Protein AF-A0A6J0W3C4-F1 (afdb_monomer_lite)

Radius of gyration: 11.56 Å; chains: 1; bounding box: 32×23×26 Å

Secondary structure (DSSP, 8-state):
-HHHHHHHHHHHHHHHHHHHHHH--TT-HHHHHHHHHHHHHTT-HHHHHHHHHHHHHHHHHH-

pLDDT: mean 92.71, std 10.71, range [54.28, 98.56]

Foldseek 3Di:
DLVVLQVQLLVLLVVLVVVCVVVPDDPCPVVSLVRSCVRQCVSDDSSNVNSVVVVVVVVVVVD

Sequence (63 aa):
LLHVLCFPGAKDMWRAYSDMREAGYIGADKYFHARGNYDAAQRGPGGVWAAKVISDAREGIQR

Structure (mmCIF, N/CA/C/O backbone):
data_AF-A0A6J0W3C4-F1
#
_entry.id   AF-A0A6J0W3C4-F1
#
loop_
_atom_site.group_PDB
_atom_site.id
_atom_site.type_symbol
_atom_site.label_atom_id
_atom_site.label_alt_id
_atom_site.label_comp_id
_atom_site.label_asym_id
_atom_site.label_entity_id
_atom_site.label_seq_id
_atom_site.pdbx_PDB_ins_code
_atom_site.Cartn_x
_atom_site.Cartn_y
_atom_site.Cartn_z
_atom_site.occupancy
_atom_site.B_iso_or_equiv
_atom_site.auth_seq_id
_atom_site.auth_comp_id
_atom_site.auth_asym_id
_atom_site.auth_atom_id
_atom_site.pdbx_PDB_model_num
ATOM 1 N N . LEU A 1 1 ? 17.188 -4.325 -11.233 1.00 54.28 1 LEU A N 1
ATOM 2 C CA . LEU A 1 1 ? 16.217 -3.466 -11.954 1.00 54.28 1 LEU A CA 1
ATOM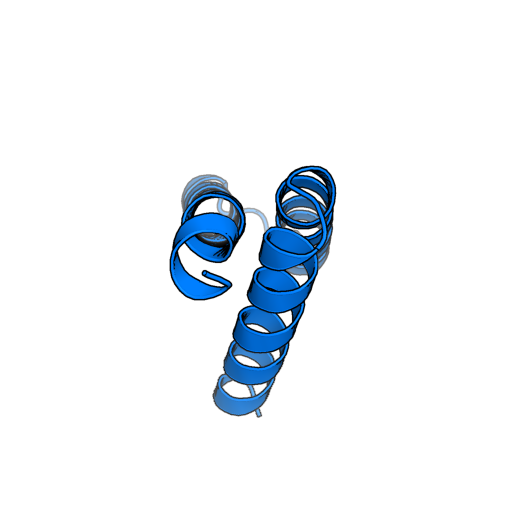 3 C C . LEU A 1 1 ? 14.792 -3.500 -11.379 1.00 54.28 1 LEU A C 1
ATOM 5 O O . LEU A 1 1 ? 14.137 -2.471 -11.432 1.00 54.28 1 LEU A O 1
ATOM 9 N N . LEU A 1 2 ? 14.318 -4.605 -10.781 1.00 55.66 2 LEU A N 1
ATOM 10 C CA . LEU A 1 2 ? 12.968 -4.688 -10.186 1.00 55.66 2 LEU A CA 1
ATOM 11 C C . LEU A 1 2 ? 12.767 -3.789 -8.941 1.00 55.66 2 LEU A C 1
ATOM 13 O O . LEU A 1 2 ? 11.696 -3.217 -8.771 1.00 55.66 2 LEU A O 1
ATOM 17 N N . HIS A 1 3 ? 13.809 -3.591 -8.122 1.00 55.03 3 HIS A N 1
ATOM 18 C CA . HIS A 1 3 ? 13.733 -2.787 -6.891 1.00 55.03 3 HIS A CA 1
ATOM 19 C C . HIS A 1 3 ? 13.392 -1.305 -7.109 1.00 55.03 3 HIS A C 1
ATOM 21 O O . HIS A 1 3 ? 12.755 -0.705 -6.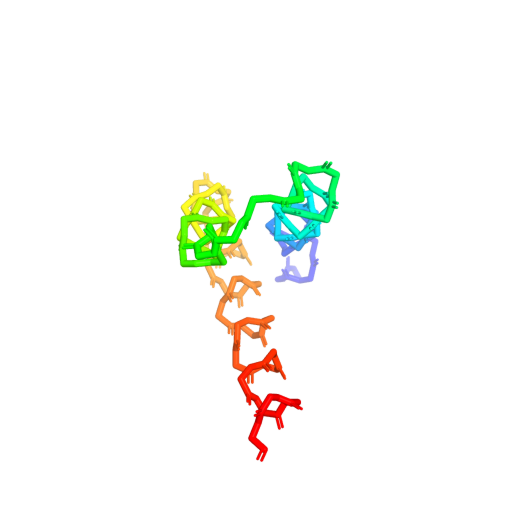258 1.00 55.03 3 HIS A O 1
ATOM 27 N N . VAL A 1 4 ? 13.774 -0.691 -8.234 1.00 62.09 4 VAL A N 1
ATOM 28 C CA . VAL A 1 4 ? 13.475 0.739 -8.456 1.00 62.09 4 VAL A CA 1
ATOM 29 C C . VAL A 1 4 ? 12.007 0.944 -8.851 1.00 62.09 4 VAL A C 1
ATOM 31 O O . VAL A 1 4 ? 11.383 1.929 -8.463 1.00 62.09 4 VAL A O 1
ATOM 34 N N . LEU A 1 5 ? 11.427 -0.022 -9.568 1.00 68.69 5 LEU A N 1
ATOM 35 C CA . LEU A 1 5 ? 10.050 0.040 -10.061 1.00 68.69 5 LEU A CA 1
ATOM 36 C C . LEU A 1 5 ? 9.002 -0.289 -8.985 1.00 68.69 5 LEU A C 1
ATOM 38 O O . LEU A 1 5 ? 7.822 -0.020 -9.198 1.00 68.69 5 LEU A O 1
ATOM 42 N N . CYS A 1 6 ? 9.399 -0.855 -7.838 1.00 80.06 6 CYS A N 1
ATOM 43 C CA . CYS A 1 6 ? 8.476 -1.151 -6.739 1.00 80.06 6 CYS A CA 1
ATOM 44 C C . CYS A 1 6 ? 8.254 0.041 -5.794 1.00 80.06 6 CYS A C 1
ATOM 46 O O . CYS A 1 6 ? 7.199 0.116 -5.165 1.00 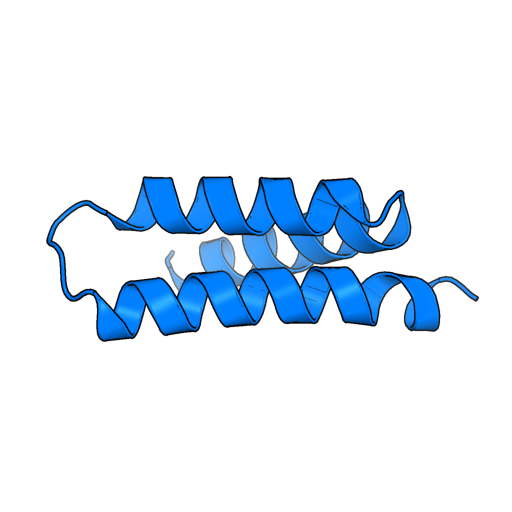80.06 6 CYS A O 1
ATOM 48 N N . PHE A 1 7 ? 9.191 1.000 -5.724 1.00 86.31 7 PHE A N 1
ATOM 49 C CA . PHE A 1 7 ? 9.079 2.158 -4.826 1.00 86.31 7 PHE A CA 1
ATOM 50 C C . PHE A 1 7 ? 7.810 2.993 -5.048 1.00 86.31 7 PHE A C 1
ATOM 52 O O . PHE A 1 7 ? 7.172 3.338 -4.051 1.00 86.31 7 PHE A O 1
ATOM 59 N N . PRO A 1 8 ? 7.388 3.304 -6.294 1.00 93.50 8 PRO A N 1
ATOM 60 C CA . PRO A 1 8 ? 6.137 4.024 -6.515 1.00 93.50 8 PRO A CA 1
ATOM 61 C C . PRO A 1 8 ? 4.921 3.267 -5.965 1.00 93.50 8 PRO A C 1
ATOM 63 O O . PRO A 1 8 ? 4.131 3.852 -5.234 1.00 93.50 8 PRO A O 1
ATOM 66 N N . GLY A 1 9 ? 4.818 1.958 -6.230 1.00 96.62 9 GLY A N 1
ATOM 67 C CA . GLY A 1 9 ? 3.706 1.142 -5.733 1.00 96.62 9 GLY A CA 1
ATOM 68 C C . GLY A 1 9 ? 3.714 0.982 -4.211 1.00 96.62 9 GLY A C 1
ATOM 69 O O . GLY A 1 9 ? 2.672 1.083 -3.572 1.00 96.62 9 GLY A O 1
ATOM 70 N N . ALA A 1 10 ? 4.890 0.824 -3.600 1.00 96.56 10 ALA A N 1
ATOM 71 C CA . ALA A 1 10 ? 5.020 0.806 -2.144 1.00 96.56 10 ALA A CA 1
ATOM 72 C C . ALA A 1 10 ? 4.578 2.137 -1.507 1.00 96.56 10 ALA A C 1
ATOM 74 O O . ALA A 1 10 ? 3.901 2.137 -0.478 1.00 96.56 10 ALA A O 1
ATOM 75 N N . LYS A 1 11 ? 4.904 3.273 -2.139 1.00 97.00 11 LYS A N 1
ATOM 76 C CA . LYS A 1 11 ? 4.444 4.597 -1.699 1.00 97.00 11 LYS A CA 1
ATOM 77 C C . LYS A 1 11 ? 2.924 4.736 -1.803 1.00 97.00 11 LYS A C 1
ATOM 79 O O . LYS A 1 11 ? 2.320 5.311 -0.901 1.00 97.00 11 LYS A O 1
ATOM 84 N N . ASP A 1 12 ? 2.308 4.207 -2.858 1.00 98.44 12 ASP A N 1
ATOM 85 C CA . ASP A 1 12 ? 0.850 4.222 -3.015 1.00 98.44 12 ASP A CA 1
ATOM 86 C C . ASP A 1 12 ? 0.152 3.371 -1.936 1.00 98.44 12 ASP A C 1
ATOM 88 O O . ASP A 1 12 ? -0.824 3.821 -1.332 1.00 98.44 12 ASP A O 1
ATOM 92 N N . MET A 1 13 ? 0.703 2.196 -1.604 1.00 98.12 13 MET A N 1
ATOM 93 C CA . MET A 1 13 ? 0.212 1.362 -0.496 1.00 98.12 13 MET A CA 1
ATOM 94 C C . MET A 1 13 ? 0.316 2.084 0.854 1.00 98.12 13 MET A C 1
ATOM 96 O O . MET A 1 13 ? -0.634 2.075 1.640 1.00 98.12 13 MET A O 1
ATOM 100 N N . TRP A 1 14 ? 1.446 2.750 1.114 1.00 97.50 14 TRP A N 1
ATOM 101 C CA . TRP A 1 14 ? 1.630 3.551 2.325 1.00 97.50 14 TRP A CA 1
ATOM 102 C C . TRP A 1 14 ? 0.636 4.712 2.398 1.00 97.50 14 TRP A C 1
ATOM 104 O O . TRP A 1 14 ? -0.011 4.901 3.426 1.00 97.50 14 TRP A O 1
ATOM 114 N N . ARG A 1 15 ? 0.454 5.450 1.296 1.00 98.44 15 ARG A N 1
ATOM 115 C CA . ARG A 1 15 ? -0.526 6.540 1.215 1.00 98.44 15 ARG A CA 1
ATOM 116 C C . ARG A 1 15 ? -1.933 6.040 1.523 1.00 98.44 15 ARG A C 1
ATOM 118 O O . ARG A 1 15 ? -2.649 6.666 2.292 1.00 98.44 15 ARG A O 1
ATOM 125 N N . ALA A 1 16 ? -2.324 4.891 0.976 1.00 98.19 16 ALA A N 1
ATOM 126 C CA . ALA A 1 16 ? -3.640 4.333 1.246 1.00 98.19 16 ALA A CA 1
ATOM 127 C C . ALA A 1 16 ? -3.853 3.986 2.728 1.00 98.19 16 ALA A C 1
ATOM 129 O O . ALA A 1 16 ? -4.936 4.232 3.256 1.00 98.19 16 ALA A O 1
ATOM 130 N N . TYR A 1 17 ? -2.821 3.474 3.403 1.00 96.38 17 TYR A N 1
ATOM 131 C CA . TYR A 1 17 ? -2.839 3.268 4.849 1.00 96.38 17 TYR A CA 1
ATOM 132 C C . TYR A 1 17 ? -2.923 4.590 5.628 1.00 96.38 17 TYR A C 1
ATOM 134 O O . 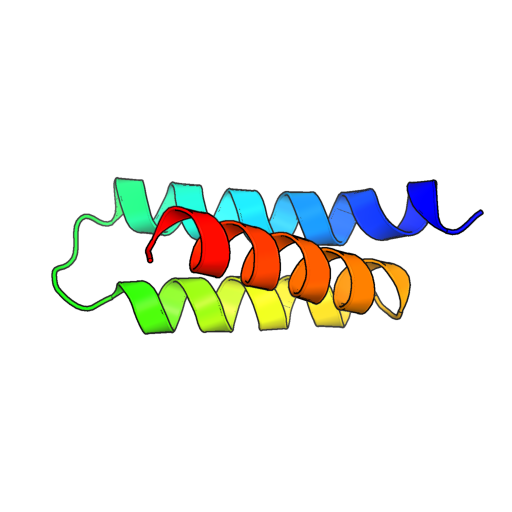TYR A 1 17 ? -3.734 4.695 6.546 1.00 96.38 17 TYR A O 1
ATOM 142 N N . SER A 1 18 ? -2.126 5.601 5.268 1.00 97.62 18 SER A N 1
ATOM 143 C CA . SER A 1 18 ? -2.155 6.917 5.920 1.00 97.62 18 SER A CA 1
ATOM 144 C C . SER A 1 18 ? -3.532 7.571 5.821 1.00 97.62 18 SER A C 1
ATOM 146 O O . SER A 1 18 ? -4.091 7.942 6.850 1.00 97.62 18 SER A O 1
ATOM 148 N N . ASP A 1 19 ? -4.122 7.610 4.626 1.00 98.25 19 ASP A N 1
ATOM 149 C CA . ASP A 1 19 ? -5.456 8.179 4.420 1.00 98.25 19 ASP A CA 1
ATOM 150 C C . ASP A 1 19 ? -6.529 7.400 5.200 1.00 98.25 19 ASP A C 1
ATOM 152 O O . ASP A 1 19 ? -7.451 7.998 5.741 1.00 98.25 19 ASP A O 1
ATOM 156 N N . MET A 1 20 ? -6.418 6.068 5.304 1.00 97.75 20 MET A N 1
ATOM 157 C CA . MET A 1 20 ? -7.332 5.257 6.123 1.00 97.75 20 MET A CA 1
ATOM 158 C C . MET A 1 20 ? -7.274 5.662 7.598 1.00 97.75 20 MET A C 1
ATOM 160 O O . MET A 1 20 ? -8.304 5.743 8.269 1.00 97.75 20 MET A O 1
ATOM 164 N N . ARG A 1 21 ? -6.058 5.881 8.111 1.00 96.75 21 ARG A N 1
ATOM 165 C CA . ARG A 1 21 ? -5.825 6.287 9.500 1.00 96.75 21 ARG A CA 1
ATOM 166 C C . ARG A 1 21 ? -6.345 7.694 9.764 1.00 96.75 21 ARG A C 1
ATOM 168 O O . ARG A 1 21 ? -6.921 7.911 10.824 1.00 96.75 21 ARG A O 1
ATOM 175 N N . GLU A 1 22 ? -6.159 8.608 8.818 1.00 98.12 22 GLU A N 1
ATOM 176 C CA .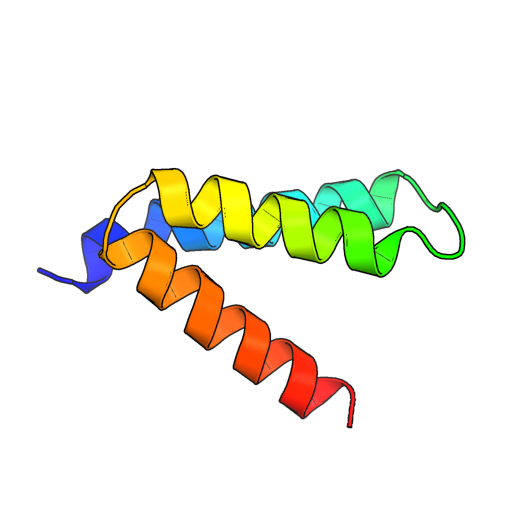 GLU A 1 22 ? -6.659 9.981 8.900 1.00 98.12 22 GLU A CA 1
ATOM 177 C C . GLU A 1 22 ? -8.187 10.040 8.805 1.00 98.12 22 GLU A C 1
ATOM 179 O O . GLU A 1 22 ? -8.828 10.736 9.587 1.00 98.12 22 GLU A O 1
ATOM 184 N N . ALA A 1 23 ? -8.783 9.264 7.898 1.00 97.06 23 ALA A N 1
ATOM 185 C CA . ALA A 1 23 ? -10.221 9.283 7.667 1.00 97.06 23 ALA A CA 1
ATOM 186 C C . ALA A 1 23 ? -11.030 8.750 8.862 1.00 97.06 23 ALA A C 1
ATOM 188 O O . ALA A 1 23 ? -12.164 9.172 9.066 1.00 97.06 23 ALA A O 1
ATOM 189 N N . GLY A 1 24 ? -10.483 7.808 9.642 1.00 95.75 24 GLY A N 1
ATOM 190 C CA . GLY A 1 24 ? -11.101 7.346 10.892 1.00 95.75 24 GLY A CA 1
ATOM 191 C C . GLY A 1 24 ? -12.477 6.677 10.738 1.00 95.75 24 GLY A C 1
ATOM 192 O O . GLY A 1 24 ? -13.192 6.507 11.725 1.00 95.75 24 GLY A O 1
ATOM 193 N N . TYR A 1 25 ? -12.866 6.290 9.519 1.00 95.25 25 TYR A N 1
ATOM 194 C CA . TYR A 1 25 ? -14.167 5.684 9.240 1.00 95.25 25 TYR A CA 1
ATOM 195 C C . TYR A 1 25 ? -14.200 4.190 9.578 1.00 95.25 25 TYR A C 1
ATOM 197 O O . TYR A 1 25 ? -13.387 3.396 9.097 1.00 95.25 25 TYR A O 1
ATOM 205 N N . ILE A 1 26 ? -15.209 3.793 10.356 1.00 95.12 26 ILE A N 1
ATOM 206 C CA . ILE A 1 26 ? -15.475 2.391 10.691 1.00 95.12 26 ILE A CA 1
ATOM 207 C C . ILE A 1 26 ? -15.869 1.629 9.416 1.00 95.12 26 ILE A C 1
ATOM 209 O O . ILE A 1 26 ? -16.751 2.056 8.676 1.00 95.12 26 ILE A O 1
ATOM 213 N N . GLY A 1 27 ? -15.217 0.490 9.165 1.00 93.62 27 GLY A N 1
ATOM 214 C CA . GLY A 1 27 ? -15.515 -0.389 8.025 1.00 93.62 27 GLY A CA 1
ATOM 215 C C . GLY A 1 27 ? -14.939 0.059 6.675 1.00 93.62 27 GLY A C 1
ATOM 216 O O . GLY A 1 27 ? -15.235 -0.560 5.655 1.00 93.62 27 GLY A O 1
ATOM 217 N N . ALA A 1 28 ? -14.108 1.107 6.641 1.00 95.25 28 ALA A N 1
ATOM 218 C CA . ALA A 1 28 ? -13.488 1.593 5.404 1.00 95.25 28 ALA A CA 1
ATOM 219 C C . ALA A 1 28 ? -12.195 0.847 5.013 1.00 95.25 28 ALA A C 1
ATOM 221 O O . ALA A 1 28 ? -11.612 1.127 3.964 1.00 95.25 28 ALA A O 1
ATOM 222 N N . ASP A 1 29 ? -11.732 -0.110 5.820 1.00 94.19 29 ASP A N 1
ATOM 223 C CA . ASP A 1 29 ? -10.452 -0.806 5.635 1.00 94.19 29 ASP A CA 1
ATOM 224 C C . ASP A 1 29 ? -10.333 -1.461 4.249 1.00 94.19 29 ASP A C 1
ATOM 226 O O . ASP A 1 29 ? -9.311 -1.315 3.574 1.00 94.19 29 ASP A O 1
ATOM 230 N N . LYS A 1 30 ? -11.406 -2.111 3.783 1.00 95.81 30 LYS A N 1
ATOM 231 C CA . LYS A 1 30 ? -11.451 -2.775 2.474 1.00 95.81 30 LYS A CA 1
ATOM 232 C C . LYS A 1 30 ? -11.364 -1.788 1.317 1.00 95.81 30 LYS A C 1
ATOM 234 O O . LYS A 1 30 ? -10.717 -2.086 0.316 1.00 95.81 30 LYS A O 1
ATOM 239 N N . TYR A 1 31 ? -11.974 -0.612 1.460 1.00 97.56 31 TYR A N 1
ATOM 240 C CA . TYR A 1 31 ? -11.891 0.440 0.450 1.00 97.56 31 TYR A CA 1
ATOM 241 C C . TYR A 1 31 ? -10.449 0.924 0.295 1.00 97.56 31 TYR A C 1
ATOM 243 O O . TYR A 1 31 ? -9.908 0.921 -0.809 1.00 97.56 31 TYR A O 1
ATOM 251 N N . PHE A 1 32 ? -9.799 1.283 1.403 1.00 98.12 32 PHE A N 1
ATOM 252 C CA . PHE A 1 32 ? -8.425 1.776 1.363 1.00 98.12 32 PHE A CA 1
ATOM 253 C C . PHE A 1 32 ? -7.444 0.701 0.898 1.00 98.12 32 PHE A C 1
ATOM 255 O O . PHE A 1 32 ? -6.537 0.998 0.121 1.00 98.12 32 PHE A O 1
ATOM 262 N N . HIS A 1 33 ? -7.665 -0.553 1.287 1.00 97.56 33 HIS A N 1
ATOM 263 C CA . HIS A 1 33 ? -6.876 -1.673 0.795 1.00 97.56 33 HIS A CA 1
ATOM 264 C C . HIS A 1 33 ? -7.015 -1.859 -0.725 1.00 97.56 33 HIS A C 1
ATOM 266 O O . HIS A 1 33 ? -6.010 -1.968 -1.428 1.00 97.56 33 HIS A O 1
ATOM 272 N N . ALA A 1 34 ? -8.242 -1.843 -1.254 1.00 98.31 34 ALA A N 1
ATOM 273 C CA . ALA A 1 34 ? -8.484 -1.953 -2.691 1.00 98.31 34 ALA A CA 1
ATOM 274 C C . ALA A 1 34 ? -7.898 -0.760 -3.464 1.00 98.31 34 ALA A C 1
ATOM 276 O O . ALA A 1 34 ? -7.233 -0.956 -4.480 1.00 98.31 34 ALA A O 1
ATOM 277 N N . ARG A 1 35 ? -8.075 0.467 -2.955 1.00 98.56 35 ARG A N 1
ATOM 278 C CA . ARG A 1 35 ? -7.529 1.689 -3.562 1.00 98.56 35 ARG A CA 1
ATOM 279 C C . ARG A 1 35 ? -6.000 1.669 -3.608 1.00 98.56 35 ARG A C 1
ATOM 281 O O . ARG A 1 35 ? -5.432 1.974 -4.648 1.00 98.56 35 ARG A O 1
ATOM 288 N N . GLY A 1 36 ? -5.334 1.264 -2.522 1.00 98.38 36 GLY A N 1
ATOM 289 C CA . GLY A 1 36 ? -3.872 1.140 -2.489 1.00 98.38 36 GLY A CA 1
ATOM 290 C C . GLY A 1 36 ? -3.346 0.140 -3.520 1.00 98.38 36 GLY A C 1
ATOM 291 O O . GLY A 1 36 ? -2.416 0.454 -4.261 1.00 98.38 36 GLY A O 1
ATOM 292 N N . ASN A 1 37 ? -3.987 -1.028 -3.627 1.00 98.50 37 ASN A N 1
ATOM 293 C CA . ASN A 1 37 ? -3.632 -2.031 -4.633 1.00 98.50 37 ASN A CA 1
ATOM 294 C C . ASN A 1 37 ? -3.864 -1.521 -6.065 1.00 98.50 37 ASN A C 1
ATOM 296 O O . ASN A 1 37 ? -3.022 -1.733 -6.936 1.00 98.50 37 ASN A O 1
ATOM 300 N N . TYR A 1 38 ? -4.980 -0.828 -6.307 1.00 98.56 38 TYR A N 1
ATOM 301 C CA . TYR A 1 38 ? -5.308 -0.240 -7.606 1.00 98.56 38 TYR A CA 1
ATOM 302 C C . TYR A 1 38 ? -4.297 0.839 -8.028 1.00 98.56 38 TYR A C 1
ATOM 304 O O . TYR A 1 38 ? -3.791 0.813 -9.151 1.00 98.56 38 TYR A O 1
ATOM 312 N N . ASP A 1 39 ? -3.955 1.762 -7.126 1.00 98.44 39 ASP A N 1
ATOM 313 C CA . ASP A 1 39 ? -2.961 2.814 -7.369 1.00 98.44 39 ASP A CA 1
ATOM 314 C C . ASP A 1 39 ? -1.574 2.217 -7.647 1.00 98.44 39 ASP A C 1
ATOM 316 O O . ASP A 1 39 ? -0.913 2.591 -8.617 1.00 98.44 39 ASP A O 1
ATOM 320 N N . ALA A 1 40 ? -1.162 1.227 -6.851 1.00 97.94 40 ALA A N 1
ATOM 321 C CA . ALA A 1 40 ? 0.112 0.548 -7.033 1.00 97.94 40 ALA A CA 1
ATOM 322 C C . ALA A 1 40 ? 0.168 -0.238 -8.354 1.00 97.94 40 ALA A C 1
ATOM 324 O O . ALA A 1 40 ? 1.171 -0.172 -9.064 1.00 97.94 40 ALA A O 1
ATOM 325 N N . ALA A 1 41 ? -0.905 -0.936 -8.738 1.00 97.56 41 ALA A N 1
ATOM 326 C CA . ALA A 1 41 ? -0.961 -1.692 -9.989 1.00 97.56 41 ALA A CA 1
ATOM 327 C C . ALA A 1 41 ? -0.838 -0.797 -11.236 1.00 97.56 41 ALA A C 1
ATOM 329 O O . ALA A 1 41 ? -0.202 -1.190 -12.216 1.00 97.56 41 ALA A O 1
ATOM 330 N N . GLN A 1 42 ? -1.356 0.436 -11.183 1.00 97.94 42 GLN A N 1
ATOM 331 C CA . GLN A 1 42 ? -1.205 1.423 -12.262 1.00 97.94 42 GLN A CA 1
ATOM 332 C C . GLN A 1 42 ? 0.253 1.852 -12.504 1.00 97.94 42 GLN A C 1
ATOM 334 O O . GLN A 1 42 ? 0.562 2.414 -13.553 1.00 97.94 42 GLN A O 1
ATOM 339 N N . ARG A 1 43 ? 1.181 1.562 -11.579 1.00 95.88 43 ARG A N 1
ATOM 340 C CA . ARG A 1 43 ? 2.625 1.814 -11.753 1.00 95.88 43 ARG A CA 1
ATOM 341 C C . ARG A 1 43 ? 3.332 0.743 -12.590 1.00 95.88 43 ARG A C 1
ATOM 343 O O . ARG A 1 43 ? 4.536 0.849 -12.821 1.00 95.88 43 ARG A O 1
ATOM 350 N N . GLY A 1 44 ? 2.610 -0.283 -13.039 1.00 95.19 44 GLY A N 1
ATOM 351 C CA . GLY A 1 44 ? 3.134 -1.377 -13.851 1.00 95.19 44 GLY A CA 1
ATOM 352 C 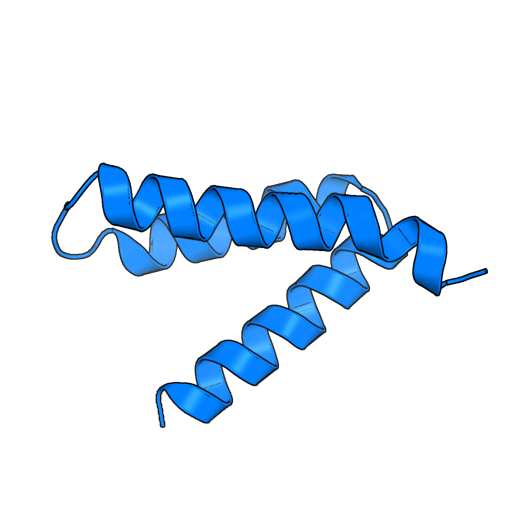C . GLY A 1 44 ? 3.632 -2.569 -13.021 1.00 95.19 44 GLY A C 1
ATOM 353 O O . GLY A 1 44 ? 3.332 -2.672 -11.828 1.00 95.19 44 GLY A O 1
ATOM 354 N N . PRO A 1 45 ? 4.409 -3.492 -13.622 1.00 95.69 45 PRO A N 1
ATOM 355 C CA . PRO A 1 45 ? 4.731 -4.785 -13.006 1.00 95.69 45 PRO A CA 1
ATOM 356 C C . PRO A 1 45 ? 5.415 -4.696 -11.633 1.00 95.69 45 PRO A C 1
ATOM 358 O O . PRO A 1 45 ? 5.130 -5.499 -10.748 1.00 95.69 45 PRO A O 1
ATOM 361 N N . GLY A 1 46 ? 6.284 -3.699 -11.426 1.00 95.12 46 GLY A N 1
ATOM 362 C CA . GLY A 1 46 ? 6.929 -3.467 -10.128 1.00 95.12 46 GLY A CA 1
ATOM 363 C C . GLY A 1 46 ? 5.949 -3.021 -9.040 1.00 95.12 46 GLY A C 1
ATOM 364 O O . GLY A 1 46 ? 6.088 -3.423 -7.886 1.00 95.12 46 GLY A O 1
ATOM 365 N N . GLY A 1 47 ? 4.930 -2.245 -9.409 1.00 96.75 47 GLY A N 1
ATOM 366 C CA . GLY A 1 47 ? 3.870 -1.820 -8.503 1.00 96.75 47 GLY A CA 1
ATOM 367 C C . GLY A 1 47 ? 2.891 -2.943 -8.168 1.00 96.75 47 GLY A C 1
ATOM 368 O O . GLY A 1 47 ? 2.558 -3.111 -7.001 1.00 96.75 47 GLY A O 1
ATOM 369 N N . VAL A 1 48 ? 2.531 -3.786 -9.145 1.00 97.25 48 VAL A N 1
ATOM 370 C CA . VAL A 1 48 ? 1.757 -5.022 -8.904 1.00 97.25 48 VAL A CA 1
ATOM 371 C C . VAL A 1 48 ? 2.488 -5.937 -7.918 1.00 97.25 48 VAL A C 1
ATOM 373 O O . VAL A 1 48 ? 1.891 -6.440 -6.968 1.00 97.25 48 VAL A O 1
ATOM 376 N N . TRP A 1 49 ? 3.796 -6.124 -8.111 1.00 96.69 49 TRP A N 1
ATOM 377 C CA . TRP A 1 49 ? 4.612 -6.914 -7.192 1.00 96.69 49 TRP A CA 1
ATOM 378 C C . TRP A 1 49 ? 4.658 -6.298 -5.785 1.00 96.69 49 TRP A C 1
ATOM 380 O O . TRP A 1 49 ? 4.459 -7.014 -4.805 1.00 96.69 49 TRP A O 1
ATOM 390 N N . ALA A 1 50 ? 4.852 -4.978 -5.678 1.00 96.06 50 ALA A N 1
ATOM 391 C CA . ALA A 1 50 ? 4.841 -4.274 -4.394 1.00 96.06 50 ALA A CA 1
ATOM 392 C C . ALA A 1 50 ? 3.502 -4.441 -3.660 1.00 96.06 50 ALA A C 1
ATOM 394 O O . ALA A 1 50 ? 3.483 -4.762 -2.473 1.00 96.06 50 ALA A O 1
ATOM 395 N N . ALA A 1 51 ? 2.392 -4.263 -4.379 1.00 97.50 51 ALA A N 1
ATOM 396 C CA . ALA A 1 51 ? 1.040 -4.378 -3.848 1.00 97.50 51 ALA A CA 1
ATOM 397 C C . ALA A 1 51 ? 0.779 -5.776 -3.272 1.00 97.50 51 ALA A C 1
ATOM 399 O O . ALA A 1 51 ? 0.291 -5.899 -2.148 1.00 97.50 51 ALA A O 1
ATOM 400 N N . LYS A 1 52 ? 1.200 -6.823 -3.996 1.00 97.50 52 LYS A N 1
ATOM 401 C CA . LYS A 1 52 ? 1.116 -8.213 -3.536 1.00 97.50 52 LYS A CA 1
ATOM 402 C C . LYS A 1 52 ? 1.907 -8.435 -2.246 1.00 97.50 52 LYS A C 1
ATOM 404 O O . LYS A 1 52 ? 1.327 -8.830 -1.244 1.00 97.50 52 LYS A O 1
ATOM 409 N N . VAL A 1 53 ? 3.209 -8.139 -2.254 1.00 96.69 53 VAL A N 1
ATOM 410 C CA . VAL A 1 53 ? 4.091 -8.404 -1.102 1.00 96.69 53 VAL A CA 1
ATOM 411 C C . VAL A 1 53 ? 3.612 -7.675 0.155 1.00 96.69 53 VAL A C 1
ATOM 413 O O . VAL A 1 53 ? 3.597 -8.253 1.238 1.00 96.69 53 VAL A O 1
ATOM 416 N N . ILE A 1 54 ? 3.196 -6.413 0.021 1.00 96.25 54 ILE A N 1
ATOM 417 C CA . ILE A 1 54 ? 2.716 -5.615 1.156 1.00 96.25 54 ILE A CA 1
ATOM 418 C C . ILE A 1 54 ? 1.354 -6.120 1.652 1.00 96.25 54 ILE A C 1
ATOM 420 O O . ILE A 1 54 ? 1.116 -6.131 2.860 1.00 96.25 54 ILE A O 1
ATOM 424 N N . SER A 1 55 ? 0.470 -6.556 0.751 1.00 96.69 55 SER A N 1
ATOM 425 C CA . SER A 1 55 ? -0.824 -7.137 1.129 1.00 96.69 55 SER A CA 1
ATOM 426 C C . SER A 1 55 ? -0.652 -8.456 1.882 1.00 96.69 55 SER A C 1
ATOM 428 O O . SER A 1 55 ? -1.221 -8.598 2.964 1.00 96.69 55 SER A O 1
ATOM 430 N N . ASP A 1 56 ? 0.196 -9.355 1.377 1.00 96.88 56 ASP A N 1
ATOM 431 C CA . ASP A 1 56 ? 0.509 -10.638 2.017 1.00 96.88 56 ASP A CA 1
ATOM 432 C C . ASP A 1 56 ? 1.128 -10.418 3.413 1.00 96.88 56 ASP A C 1
ATOM 434 O O . ASP A 1 56 ? 0.746 -11.066 4.389 1.00 96.88 56 ASP A O 1
ATOM 438 N N . ALA A 1 57 ? 2.045 -9.450 3.542 1.00 94.94 57 ALA A N 1
ATOM 439 C CA . ALA A 1 57 ? 2.642 -9.086 4.827 1.00 94.94 57 ALA A CA 1
ATOM 440 C C . ALA A 1 57 ? 1.609 -8.521 5.818 1.00 94.94 57 ALA A C 1
ATOM 442 O O . ALA A 1 57 ? 1.611 -8.902 6.989 1.00 94.94 57 ALA A O 1
ATOM 443 N N . ARG A 1 58 ? 0.706 -7.636 5.363 1.00 92.56 58 ARG A N 1
ATOM 444 C CA . ARG A 1 58 ? -0.391 -7.111 6.194 1.00 92.56 58 ARG A CA 1
ATOM 445 C C . ARG A 1 58 ? -1.289 -8.241 6.686 1.00 92.56 58 ARG A C 1
ATOM 447 O O . ARG A 1 58 ? -1.623 -8.254 7.865 1.00 92.56 58 ARG A O 1
ATOM 454 N N . GLU A 1 59 ? -1.672 -9.165 5.808 1.00 92.56 59 GLU A N 1
ATOM 455 C CA . GLU A 1 59 ? -2.496 -10.315 6.181 1.00 92.56 59 GLU A CA 1
ATOM 456 C C . GLU A 1 59 ? -1.789 -11.185 7.226 1.00 92.56 59 GLU A C 1
ATOM 458 O O . GLU A 1 59 ? -2.396 -11.541 8.231 1.00 92.56 59 GLU A O 1
ATOM 463 N N . GLY A 1 60 ? -0.494 -11.461 7.042 1.00 94.50 60 GLY A N 1
ATOM 464 C CA . GLY A 1 60 ? 0.303 -12.231 7.998 1.00 94.50 60 GLY A CA 1
ATOM 465 C C . GLY A 1 60 ? 0.405 -11.598 9.391 1.00 94.50 60 GLY A C 1
ATOM 466 O O . GLY A 1 60 ? 0.472 -12.329 10.370 1.00 94.50 60 GLY A O 1
ATOM 467 N N . ILE A 1 61 ? 0.382 -10.264 9.490 1.00 92.00 61 ILE A N 1
ATOM 468 C CA . ILE A 1 61 ? 0.383 -9.535 10.774 1.00 92.00 61 ILE A CA 1
ATOM 469 C C . ILE A 1 61 ? -1.015 -9.502 11.417 1.00 92.00 61 ILE A C 1
ATOM 471 O O . ILE A 1 61 ? -1.130 -9.352 12.629 1.00 92.00 61 ILE A O 1
ATOM 475 N N . GLN A 1 62 ? -2.080 -9.585 10.614 1.00 86.00 62 GLN A N 1
ATOM 476 C CA . GLN A 1 62 ? -3.469 -9.518 11.084 1.00 86.00 62 GLN A CA 1
ATOM 477 C C . GLN A 1 62 ? -4.063 -10.874 11.488 1.00 86.00 62 GLN A C 1
ATOM 479 O O . GLN A 1 62 ? -5.158 -10.891 12.052 1.00 86.00 62 GLN A O 1
ATOM 484 N N . ARG A 1 63 ? -3.386 -11.978 11.169 1.00 77.38 63 ARG A N 1
ATOM 485 C CA . ARG A 1 63 ? -3.721 -13.319 11.664 1.00 77.38 63 ARG A CA 1
ATOM 486 C C . ARG A 1 63 ? -3.289 -13.484 13.116 1.00 77.38 63 ARG A C 1
ATOM 488 O O . ARG A 1 63 ? -4.051 -14.151 13.846 1.00 77.38 63 ARG A O 1
#